Protein AF-V4HS03-F1 (afdb_monomer_lite)

Sequence (145 aa):
MYKIGVCLTFLFSTHFTAANENNGMAACLSLYQIAASAIDYKAKGKSKQEMLAPLPDKQKIENDDQTVPSAIIALNMYDIIDEIYDYDTLPIAVYAPYASEKCLRRVDGKPIKPYRKAHPQLQQCAKLTRSKAMLECAFAVVNQV

Organism: Pseudoalteromonas luteoviolacea (strain 2ta16) (NCBI:txid1353533)

Secondary structure (DSSP, 8-state):
---------------------SHHHHHHHHHHHHHHHHHHHHHTT--HHHHHTTSPPHHHHHTS-TTSHHHHHHHHHHHHHHHHHHSPPPPHHHHHHHHHHHHHHHHTT-----HHHHHHHHHHHTT-SSHHHHHHHHHHHHH--

pLDDT: mean 86.13, std 17.04, range [36.94, 98.25]

Radius of gyration: 21.48 Å; chains: 1; bounding box: 86×40×41 Å

Structure (mmCIF, N/CA/C/O backbone):
data_AF-V4HS03-F1
#
_entry.id   AF-V4HS03-F1
#
loop_
_atom_site.group_PDB
_atom_site.id
_atom_site.type_symbol
_atom_site.label_atom_id
_atom_site.label_alt_id
_atom_site.label_comp_id
_atom_site.label_asym_id
_atom_site.label_entity_id
_atom_site.label_seq_id
_atom_site.pdbx_PDB_ins_code
_atom_site.Cartn_x
_atom_site.Cartn_y
_atom_site.Cartn_z
_atom_site.occupancy
_atom_site.B_iso_or_equiv
_atom_site.auth_seq_id
_atom_site.auth_comp_id
_atom_site.auth_asym_id
_atom_site.auth_atom_id
_atom_site.pdbx_PDB_model_num
ATOM 1 N N . MET A 1 1 ? 70.023 -29.948 -7.187 1.00 40.38 1 MET A N 1
ATOM 2 C CA . MET A 1 1 ? 69.662 -28.531 -6.964 1.00 40.38 1 MET A CA 1
ATOM 3 C C . MET A 1 1 ? 68.528 -28.176 -7.916 1.00 40.38 1 MET A C 1
ATOM 5 O O . MET A 1 1 ? 68.798 -27.971 -9.088 1.00 40.38 1 MET A O 1
ATOM 9 N N . TYR A 1 2 ? 67.279 -28.159 -7.447 1.00 36.94 2 TYR A N 1
ATOM 10 C CA . TYR A 1 2 ? 66.135 -27.689 -8.236 1.00 36.94 2 TYR A CA 1
ATOM 11 C C . TYR A 1 2 ? 65.538 -26.469 -7.535 1.00 36.94 2 TYR A C 1
ATOM 13 O O . TYR A 1 2 ? 64.946 -26.578 -6.465 1.00 36.94 2 TYR A O 1
ATOM 21 N N . LYS A 1 3 ? 65.761 -25.297 -8.131 1.00 43.75 3 LYS A N 1
ATOM 22 C CA . LYS A 1 3 ? 64.947 -24.101 -7.928 1.00 43.75 3 LYS A CA 1
ATOM 23 C C . LYS A 1 3 ? 64.052 -23.985 -9.154 1.00 43.75 3 LYS A C 1
ATOM 25 O O . LYS A 1 3 ? 64.567 -24.113 -10.256 1.00 43.75 3 LYS A O 1
ATOM 30 N N . ILE A 1 4 ? 62.768 -23.734 -8.941 1.00 52.34 4 ILE A N 1
ATOM 31 C CA . ILE A 1 4 ? 61.948 -22.703 -9.595 1.00 52.34 4 ILE A CA 1
ATOM 32 C C . ILE A 1 4 ? 60.588 -22.804 -8.905 1.00 52.34 4 ILE A C 1
ATOM 34 O O . ILE A 1 4 ? 59.866 -23.790 -9.036 1.00 52.34 4 ILE A O 1
ATOM 38 N N . GLY A 1 5 ? 60.311 -21.799 -8.077 1.00 50.50 5 GLY A N 1
ATOM 39 C CA . GLY A 1 5 ? 59.000 -21.588 -7.495 1.00 50.50 5 GLY A CA 1
ATOM 40 C C . GLY A 1 5 ? 58.055 -21.076 -8.570 1.00 50.50 5 GLY A C 1
ATOM 41 O O . GLY A 1 5 ? 58.402 -20.171 -9.327 1.00 50.50 5 GLY A O 1
ATOM 42 N N . VAL A 1 6 ? 56.860 -21.650 -8.615 1.00 50.56 6 VAL A N 1
ATOM 43 C CA . VAL A 1 6 ? 55.738 -21.097 -9.365 1.00 50.56 6 VAL A CA 1
ATOM 44 C C . VAL A 1 6 ? 54.722 -20.640 -8.332 1.00 50.56 6 VAL A C 1
ATOM 46 O O . VAL A 1 6 ? 54.026 -21.436 -7.708 1.00 50.56 6 VAL A O 1
ATOM 49 N N . CYS A 1 7 ? 54.719 -19.329 -8.106 1.00 49.78 7 CYS A N 1
ATOM 50 C CA . CYS A 1 7 ? 53.702 -18.624 -7.348 1.00 49.78 7 CYS A CA 1
ATOM 51 C C . CYS A 1 7 ? 52.451 -18.577 -8.235 1.00 49.78 7 CYS A C 1
ATOM 53 O O . CYS A 1 7 ? 52.376 -17.766 -9.156 1.00 49.78 7 CYS A O 1
ATOM 55 N N . LEU A 1 8 ? 51.520 -19.512 -8.029 1.00 48.84 8 LEU A N 1
ATOM 56 C CA . LEU A 1 8 ? 50.247 -19.525 -8.743 1.00 48.84 8 LEU A CA 1
ATOM 57 C C . LEU A 1 8 ? 49.331 -18.491 -8.078 1.00 48.84 8 LEU A C 1
ATOM 59 O O . LEU A 1 8 ? 48.746 -18.731 -7.022 1.00 48.84 8 LEU A O 1
ATOM 63 N N . THR A 1 9 ? 49.275 -17.302 -8.666 1.00 54.56 9 THR A N 1
ATOM 64 C CA . THR A 1 9 ? 48.370 -16.227 -8.270 1.00 54.56 9 THR A CA 1
ATOM 65 C C . THR A 1 9 ? 46.924 -16.688 -8.442 1.00 54.56 9 THR A C 1
ATOM 67 O O . THR A 1 9 ? 46.438 -16.873 -9.556 1.00 54.56 9 THR A O 1
ATOM 70 N N . PHE A 1 10 ? 46.231 -16.868 -7.316 1.00 50.47 10 PHE A N 1
ATOM 71 C CA . PHE A 1 10 ? 44.778 -16.992 -7.264 1.00 50.47 10 PHE A CA 1
ATOM 72 C C . PHE A 1 10 ? 44.156 -15.722 -7.862 1.00 50.47 10 PHE A C 1
ATOM 74 O O . PHE A 1 10 ? 44.100 -14.675 -7.218 1.00 50.47 10 PHE A O 1
ATOM 81 N N . LEU A 1 11 ? 43.690 -15.818 -9.108 1.00 48.19 11 LEU A N 1
ATOM 82 C CA . LEU A 1 11 ? 42.760 -14.867 -9.706 1.00 48.19 11 LEU A C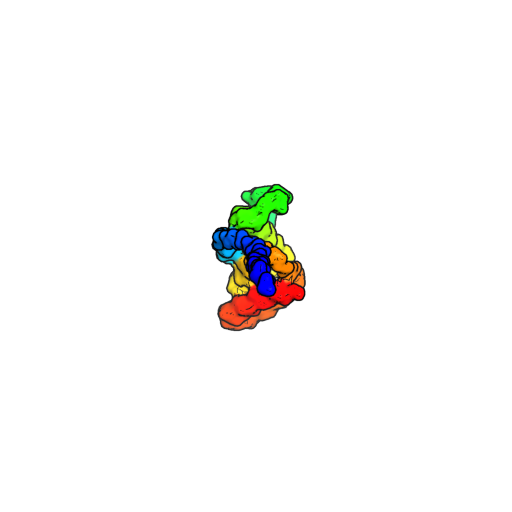A 1
ATOM 83 C C . LEU A 1 11 ? 41.401 -15.049 -9.019 1.00 48.19 11 LEU A C 1
ATOM 85 O O . LEU A 1 11 ? 40.523 -15.750 -9.513 1.00 48.19 11 LEU A O 1
ATOM 89 N N . PHE A 1 12 ? 41.231 -14.433 -7.849 1.00 48.91 12 PHE A N 1
ATOM 90 C CA . PHE A 1 12 ? 39.897 -14.130 -7.347 1.00 48.91 12 PHE A CA 1
ATOM 91 C C . PHE A 1 12 ? 39.330 -13.026 -8.237 1.00 48.91 12 PHE A C 1
ATOM 93 O O . PHE A 1 12 ? 39.625 -11.847 -8.052 1.00 48.91 12 PHE A O 1
ATOM 100 N N . SER A 1 13 ? 38.542 -13.422 -9.234 1.00 49.12 13 SER A N 1
ATOM 101 C CA . SER A 1 13 ? 37.623 -12.531 -9.935 1.00 49.12 13 SER A CA 1
ATOM 102 C C . SER A 1 13 ? 36.609 -12.011 -8.917 1.00 49.12 13 SER A C 1
ATOM 104 O O . SER A 1 13 ? 35.556 -12.605 -8.696 1.00 49.12 13 SER A O 1
ATOM 106 N N . THR A 1 14 ? 36.949 -10.920 -8.234 1.00 49.16 14 THR A N 1
ATOM 107 C CA . THR A 1 14 ? 35.992 -10.152 -7.449 1.00 49.16 14 THR A CA 1
ATOM 108 C C . THR A 1 14 ? 35.028 -9.505 -8.433 1.00 49.16 14 THR A C 1
ATOM 110 O O . THR A 1 14 ? 35.299 -8.462 -9.024 1.00 49.16 14 THR A O 1
ATOM 113 N N . HIS A 1 15 ? 33.879 -10.148 -8.633 1.00 46.72 15 HIS A N 1
ATOM 114 C CA . HIS A 1 15 ? 32.698 -9.461 -9.127 1.00 46.72 15 HIS A CA 1
ATOM 115 C C . HIS A 1 15 ? 32.324 -8.402 -8.085 1.00 46.72 15 HIS A C 1
ATOM 117 O O . HIS A 1 15 ? 31.551 -8.651 -7.165 1.00 46.72 15 HIS A O 1
ATOM 123 N N . PHE A 1 16 ? 32.922 -7.217 -8.202 1.00 49.22 16 PHE A N 1
ATOM 124 C CA . PHE A 1 16 ? 32.365 -6.008 -7.624 1.00 49.22 16 PHE A CA 1
ATOM 125 C C . PHE A 1 16 ? 31.058 -5.739 -8.372 1.00 49.22 16 PHE A C 1
ATOM 127 O O . PHE A 1 16 ? 31.041 -5.079 -9.408 1.00 49.22 16 PHE A O 1
ATOM 134 N N . THR A 1 17 ? 29.950 -6.283 -7.870 1.00 46.81 17 THR A N 1
ATOM 135 C CA . THR A 1 17 ? 28.640 -5.667 -8.077 1.00 46.81 17 THR A CA 1
ATOM 136 C C . THR A 1 17 ? 28.752 -4.255 -7.526 1.00 46.81 17 THR A C 1
ATOM 138 O O . THR A 1 17 ? 28.817 -4.061 -6.311 1.00 46.81 17 THR A O 1
ATOM 141 N N . ALA A 1 18 ? 28.872 -3.285 -8.432 1.00 45.72 18 ALA A N 1
ATOM 142 C CA . ALA A 1 18 ? 28.765 -1.877 -8.106 1.00 45.72 18 ALA A CA 1
ATOM 143 C C . ALA A 1 18 ? 27.493 -1.677 -7.274 1.00 45.72 18 ALA A C 1
ATOM 145 O O . ALA A 1 18 ? 26.416 -2.150 -7.640 1.00 45.72 18 ALA A O 1
ATOM 146 N N . ALA A 1 19 ? 27.653 -1.045 -6.116 1.00 40.62 19 ALA A N 1
ATOM 147 C CA . ALA A 1 19 ? 26.556 -0.697 -5.237 1.00 40.62 19 ALA A CA 1
ATOM 148 C C . ALA A 1 19 ? 25.557 0.171 -6.016 1.00 40.62 19 ALA A C 1
ATOM 150 O O . ALA A 1 19 ? 25.896 1.264 -6.461 1.00 40.62 19 ALA A O 1
ATOM 151 N N . ASN A 1 20 ? 24.341 -0.342 -6.203 1.00 47.91 20 ASN A N 1
ATOM 152 C CA . ASN A 1 20 ? 23.223 0.405 -6.761 1.00 47.91 20 ASN A CA 1
ATOM 153 C C . ASN A 1 20 ? 22.843 1.491 -5.739 1.00 47.91 20 ASN A C 1
ATOM 155 O O . ASN A 1 20 ? 22.292 1.189 -4.679 1.00 47.91 20 ASN A O 1
ATOM 159 N N . GLU A 1 21 ? 23.247 2.737 -5.985 1.00 49.28 21 GLU A N 1
ATOM 160 C CA . GLU A 1 21 ? 23.058 3.861 -5.067 1.00 49.28 21 GLU A CA 1
ATOM 161 C C . GLU A 1 21 ? 21.564 4.104 -4.791 1.00 49.28 21 GLU A C 1
ATOM 163 O O . GLU A 1 21 ? 20.863 4.596 -5.664 1.00 49.28 21 GLU A O 1
ATOM 168 N N . ASN A 1 22 ? 21.092 3.744 -3.585 1.00 58.56 22 ASN A N 1
ATOM 169 C CA . ASN A 1 22 ? 20.013 4.303 -2.730 1.00 58.56 22 ASN A CA 1
ATOM 170 C C . ASN A 1 22 ? 18.659 4.785 -3.317 1.00 58.56 22 ASN A C 1
ATOM 172 O O . ASN A 1 22 ? 17.778 5.215 -2.568 1.00 58.56 22 ASN A O 1
ATOM 176 N N . ASN A 1 23 ? 18.438 4.665 -4.616 1.00 69.06 23 ASN A N 1
ATOM 177 C CA . ASN A 1 23 ? 17.305 5.203 -5.357 1.00 69.06 23 ASN A CA 1
ATOM 178 C C . ASN A 1 23 ? 16.006 4.435 -5.052 1.00 69.06 23 ASN A C 1
ATOM 180 O O . ASN A 1 23 ? 14.942 5.036 -4.891 1.00 69.06 23 ASN A O 1
ATOM 184 N N . GLY A 1 24 ? 16.104 3.115 -4.859 1.00 81.62 24 GLY A N 1
ATOM 185 C CA . GLY A 1 24 ? 14.969 2.276 -4.465 1.00 81.62 24 GLY A CA 1
ATOM 186 C C . GLY A 1 24 ? 14.468 2.551 -3.043 1.00 81.62 24 GLY A C 1
ATOM 187 O O . GLY A 1 24 ? 13.262 2.590 -2.815 1.00 81.62 24 GLY A O 1
ATOM 188 N N . MET A 1 25 ? 15.366 2.828 -2.091 1.00 86.62 25 MET A N 1
ATOM 189 C CA . MET A 1 25 ? 14.983 3.139 -0.706 1.00 86.62 25 MET A CA 1
ATOM 190 C C . MET A 1 25 ? 14.179 4.442 -0.630 1.00 86.62 25 MET A C 1
ATOM 192 O O . MET A 1 25 ? 13.109 4.475 -0.023 1.00 86.62 25 MET A O 1
ATOM 196 N N . ALA A 1 26 ? 14.655 5.505 -1.286 1.00 87.19 26 ALA A N 1
ATOM 197 C CA . ALA A 1 26 ? 13.945 6.782 -1.329 1.00 87.19 26 ALA A CA 1
ATOM 198 C C . ALA A 1 26 ? 12.549 6.637 -1.967 1.00 87.19 26 ALA A C 1
ATOM 200 O O . ALA A 1 26 ? 11.564 7.142 -1.421 1.00 87.19 26 ALA A O 1
ATOM 201 N N . ALA A 1 27 ? 12.446 5.875 -3.063 1.00 91.19 27 ALA A N 1
ATOM 202 C CA . ALA A 1 27 ? 11.168 5.520 -3.675 1.00 91.19 27 ALA A CA 1
ATOM 203 C C . ALA A 1 27 ? 10.235 4.794 -2.685 1.00 91.19 27 ALA A C 1
ATOM 205 O O . ALA A 1 27 ? 9.082 5.196 -2.526 1.00 91.19 27 ALA A O 1
ATOM 206 N N . CYS A 1 28 ? 10.726 3.790 -1.953 1.00 93.00 28 CYS A N 1
ATOM 207 C CA . CYS A 1 28 ? 9.915 3.036 -0.991 1.00 93.00 28 CYS A CA 1
ATOM 208 C C . CYS A 1 28 ? 9.468 3.858 0.230 1.00 93.00 28 CYS A C 1
ATOM 210 O O . CYS A 1 28 ? 8.372 3.642 0.756 1.00 93.00 28 CYS A O 1
ATOM 212 N N . LEU A 1 29 ? 10.275 4.826 0.671 1.00 89.12 29 LEU A N 1
ATOM 213 C CA . LEU A 1 29 ? 9.900 5.754 1.743 1.00 89.12 29 LEU A CA 1
ATOM 214 C C . LEU A 1 29 ? 8.807 6.737 1.298 1.00 89.12 29 LEU A C 1
ATOM 216 O O . LEU A 1 29 ? 7.932 7.083 2.095 1.00 89.12 29 LEU A O 1
ATOM 220 N N . SER A 1 30 ? 8.797 7.137 0.021 1.00 90.94 30 SER A N 1
ATOM 221 C CA . SER A 1 30 ? 7.760 8.025 -0.532 1.00 90.94 30 SER A CA 1
ATOM 222 C C . SER A 1 30 ? 6.352 7.407 -0.509 1.00 90.94 30 SER A C 1
ATOM 224 O O . SER A 1 30 ? 5.350 8.127 -0.474 1.00 90.94 30 SER A O 1
ATOM 226 N N . LEU A 1 31 ? 6.260 6.071 -0.437 1.00 92.75 31 LEU A N 1
ATOM 227 C CA . LEU A 1 31 ? 4.988 5.345 -0.448 1.00 92.75 31 LEU A CA 1
ATOM 228 C C . LEU A 1 31 ? 4.085 5.672 0.742 1.00 92.75 31 LEU A C 1
ATOM 230 O O . LEU A 1 31 ? 2.872 5.510 0.631 1.00 92.75 31 LEU A O 1
ATOM 234 N N . TYR A 1 32 ? 4.632 6.177 1.853 1.00 93.00 32 TYR A N 1
ATOM 235 C CA . TYR A 1 32 ? 3.819 6.632 2.981 1.00 93.00 32 TYR A CA 1
ATOM 236 C C . TYR A 1 32 ? 2.807 7.699 2.545 1.00 93.00 32 TYR A C 1
ATOM 238 O O . TYR A 1 32 ? 1.618 7.601 2.848 1.00 93.00 32 TYR A O 1
ATOM 246 N N . GLN A 1 33 ? 3.274 8.718 1.818 1.00 91.56 33 GLN A N 1
ATOM 247 C CA . GLN A 1 33 ? 2.430 9.832 1.381 1.00 91.56 33 GLN A CA 1
ATOM 248 C C . GLN A 1 33 ? 1.406 9.377 0.340 1.00 91.56 33 GLN A C 1
ATOM 250 O O . GLN A 1 33 ? 0.255 9.805 0.378 1.00 91.56 33 GLN A O 1
ATOM 255 N N . ILE A 1 34 ? 1.806 8.461 -0.540 1.00 93.81 34 ILE A N 1
ATOM 256 C CA . ILE A 1 34 ? 0.930 7.859 -1.549 1.00 93.81 34 ILE A CA 1
ATOM 257 C C . ILE A 1 34 ? -0.185 7.055 -0.877 1.00 93.81 34 ILE A C 1
ATOM 259 O O . ILE A 1 34 ? -1.357 7.249 -1.193 1.00 93.81 34 ILE A O 1
ATOM 263 N N . ALA A 1 35 ? 0.158 6.205 0.092 1.00 96.56 35 ALA A N 1
ATOM 264 C CA . ALA A 1 35 ? -0.810 5.441 0.867 1.00 96.56 35 ALA A CA 1
ATOM 265 C C . ALA A 1 35 ? -1.776 6.356 1.632 1.00 96.56 35 ALA A C 1
ATOM 267 O O . ALA A 1 35 ? -2.987 6.155 1.579 1.00 96.56 35 ALA A O 1
ATOM 268 N N .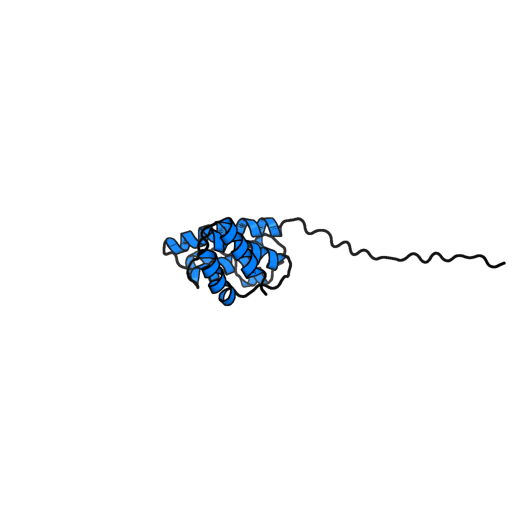 ALA A 1 36 ? -1.261 7.394 2.298 1.00 95.25 36 ALA A N 1
ATOM 269 C CA . ALA A 1 36 ? -2.091 8.371 2.998 1.00 95.25 36 ALA A CA 1
ATOM 270 C C . ALA A 1 36 ? -3.052 9.094 2.041 1.00 95.25 36 ALA A C 1
ATOM 272 O O . ALA A 1 36 ? -4.240 9.221 2.340 1.00 95.25 36 ALA A O 1
ATOM 273 N N . SER A 1 37 ? -2.560 9.508 0.870 1.00 94.81 37 SER A N 1
ATOM 274 C CA . SER A 1 37 ? -3.375 10.152 -0.160 1.00 94.81 37 SER A CA 1
ATOM 275 C C . SER A 1 37 ? -4.455 9.216 -0.703 1.00 94.81 37 SER A C 1
ATOM 277 O O . SER A 1 37 ? -5.598 9.638 -0.832 1.00 94.81 37 SER A O 1
ATOM 279 N N . ALA A 1 38 ? -4.140 7.945 -0.954 1.00 96.81 38 ALA A N 1
ATOM 280 C CA . ALA A 1 38 ? -5.107 6.956 -1.426 1.00 96.81 38 ALA A CA 1
ATOM 281 C C . ALA A 1 38 ? -6.216 6.669 -0.409 1.00 96.81 38 ALA A C 1
ATOM 283 O O . ALA A 1 38 ? -7.390 6.594 -0.781 1.00 96.81 38 ALA A O 1
ATOM 284 N N . ILE A 1 39 ? -5.861 6.570 0.876 1.00 97.12 39 ILE A N 1
ATOM 285 C CA . ILE A 1 39 ? -6.829 6.422 1.968 1.00 97.12 39 ILE A CA 1
ATOM 286 C C . ILE A 1 39 ? -7.766 7.636 2.026 1.00 97.12 39 ILE A C 1
ATOM 288 O O . ILE A 1 39 ? -8.982 7.459 2.075 1.00 97.12 39 ILE A O 1
ATOM 292 N N . ASP A 1 40 ? -7.220 8.855 1.987 1.00 97.06 40 ASP A N 1
ATOM 293 C CA . ASP A 1 40 ? -8.008 10.095 1.997 1.00 97.06 40 ASP A CA 1
ATOM 294 C C . ASP A 1 40 ? -8.904 10.221 0.751 1.00 97.06 40 ASP A C 1
ATOM 296 O O . ASP A 1 40 ? -10.080 10.571 0.855 1.00 97.06 40 ASP A O 1
ATOM 300 N N . TYR A 1 41 ? -8.391 9.858 -0.426 1.00 97.38 41 TYR A N 1
ATOM 301 C CA . TYR A 1 41 ? -9.144 9.876 -1.680 1.00 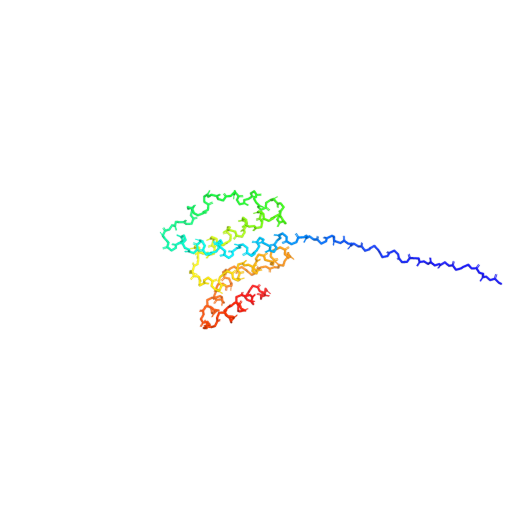97.38 41 TYR A CA 1
ATOM 302 C C . TYR A 1 41 ? -10.347 8.922 -1.623 1.00 97.38 41 TYR A C 1
ATOM 304 O O . TYR A 1 41 ? -11.474 9.336 -1.908 1.00 97.38 41 TYR A O 1
ATOM 312 N N . LYS A 1 42 ? -10.143 7.683 -1.146 1.00 97.25 42 LYS A N 1
ATOM 313 C CA . LYS A 1 42 ? -11.229 6.716 -0.904 1.00 97.25 42 LYS A CA 1
ATOM 314 C C . LYS A 1 42 ? -12.227 7.239 0.136 1.00 97.25 42 LYS A C 1
ATOM 316 O O . LYS A 1 42 ? -13.433 7.126 -0.068 1.00 97.25 42 LYS A O 1
ATOM 321 N N . ALA A 1 43 ? -11.752 7.845 1.228 1.00 97.00 43 ALA A N 1
ATOM 322 C CA . ALA A 1 43 ? -12.609 8.399 2.283 1.00 97.00 43 ALA A CA 1
ATOM 323 C C . ALA A 1 43 ? -13.508 9.549 1.791 1.00 97.00 43 ALA A C 1
ATOM 325 O O . ALA A 1 43 ? -14.606 9.742 2.310 1.00 97.00 43 ALA A O 1
ATOM 326 N N . LYS A 1 44 ? -13.084 10.271 0.748 1.00 97.81 44 LYS A N 1
ATOM 327 C CA . LYS A 1 44 ? -13.880 11.294 0.050 1.00 97.81 44 LYS A CA 1
ATOM 328 C C . LYS A 1 44 ? -14.910 10.716 -0.932 1.00 97.81 44 LYS A C 1
ATOM 330 O O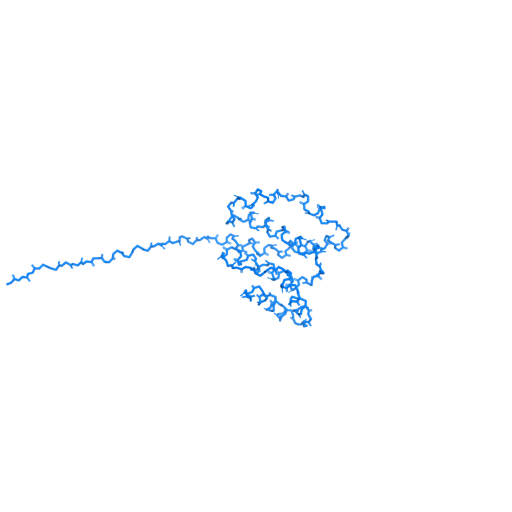 . LYS A 1 44 ? -15.546 11.478 -1.656 1.00 97.81 44 LYS A O 1
ATOM 335 N N . GLY A 1 45 ? -15.072 9.392 -0.982 1.00 97.44 45 GLY A N 1
ATOM 336 C CA . GLY A 1 45 ? -16.028 8.714 -1.861 1.00 97.44 45 GLY A CA 1
ATOM 337 C C . GLY A 1 45 ? -15.606 8.682 -3.329 1.00 97.44 45 GLY A C 1
ATOM 338 O O . GLY A 1 45 ? -16.443 8.445 -4.198 1.00 97.44 45 GLY A O 1
ATOM 339 N N . LYS A 1 46 ? -14.328 8.944 -3.621 1.00 97.75 46 LYS A N 1
ATOM 340 C CA . LYS A 1 46 ? -13.791 8.845 -4.977 1.00 97.75 46 LYS A CA 1
ATOM 341 C C . LYS A 1 46 ? -13.617 7.392 -5.393 1.00 97.75 46 LYS A C 1
ATOM 343 O O . LYS A 1 46 ? -13.392 6.524 -4.554 1.00 97.75 46 LYS A O 1
ATOM 348 N N . SER A 1 47 ? -13.746 7.129 -6.688 1.00 97.94 47 SER A N 1
ATOM 349 C CA . SER A 1 47 ? -13.650 5.781 -7.242 1.00 97.94 47 SER A CA 1
ATOM 350 C C . SER A 1 47 ? -12.202 5.334 -7.464 1.00 97.94 47 SER A C 1
ATOM 352 O O . SER A 1 47 ? -11.295 6.141 -7.685 1.00 97.94 47 SER A O 1
ATOM 354 N N . LYS A 1 48 ? -12.002 4.011 -7.483 1.00 97.44 48 LYS A N 1
ATOM 355 C CA . LYS A 1 48 ? -10.724 3.381 -7.843 1.00 97.44 48 LYS A CA 1
ATOM 356 C C . LYS A 1 48 ? -10.268 3.829 -9.235 1.00 97.44 48 LYS A C 1
ATOM 358 O O . LYS A 1 48 ? -9.101 4.141 -9.441 1.00 97.44 48 LYS A O 1
ATOM 363 N N . GLN A 1 49 ? -11.203 3.901 -10.181 1.00 97.50 49 GLN A N 1
ATOM 364 C CA . GLN A 1 49 ? -10.954 4.288 -11.567 1.00 97.50 49 GLN A CA 1
ATOM 365 C C . GLN A 1 49 ? -10.472 5.738 -11.681 1.00 97.50 49 GLN A C 1
ATOM 367 O O . GLN A 1 49 ? -9.505 5.983 -12.396 1.00 97.50 49 GLN A O 1
ATOM 372 N N . GLU A 1 50 ? -11.083 6.681 -10.950 1.00 97.12 50 GLU A N 1
ATOM 373 C CA . GLU A 1 50 ? -10.604 8.073 -10.890 1.00 97.12 50 GLU A CA 1
ATOM 374 C C . GLU A 1 50 ? -9.153 8.147 -10.397 1.00 97.12 50 GLU A C 1
ATOM 376 O O . GLU A 1 50 ? -8.369 8.944 -10.908 1.00 97.12 50 GLU A O 1
ATOM 381 N N . MET A 1 51 ? -8.782 7.300 -9.432 1.00 95.81 51 MET A N 1
ATOM 382 C CA . MET A 1 51 ? -7.435 7.294 -8.865 1.00 95.81 51 MET A CA 1
ATOM 383 C C . MET A 1 51 ? -6.389 6.627 -9.771 1.00 95.81 51 MET A C 1
ATOM 385 O O . MET A 1 51 ? -5.224 7.021 -9.750 1.00 95.81 51 MET A O 1
ATOM 389 N N . LEU A 1 52 ? -6.793 5.638 -10.572 1.00 96.12 52 LEU A N 1
ATOM 390 C CA . LEU A 1 52 ? -5.922 4.959 -11.538 1.00 96.12 52 LEU A CA 1
ATOM 391 C C . LEU A 1 52 ? -5.744 5.747 -12.843 1.00 96.12 52 LEU A C 1
ATOM 393 O O . LEU A 1 52 ? -4.711 5.610 -13.489 1.00 96.12 52 LEU A O 1
ATOM 397 N N . ALA A 1 53 ? -6.722 6.573 -13.229 1.00 95.62 53 ALA A N 1
ATOM 398 C CA . ALA A 1 53 ? -6.726 7.319 -14.489 1.00 95.62 53 ALA A CA 1
ATOM 399 C C . ALA A 1 53 ? -5.457 8.152 -14.791 1.00 95.62 53 ALA A C 1
ATOM 401 O O . ALA A 1 53 ? -5.054 8.175 -15.953 1.00 95.62 53 ALA A O 1
ATOM 402 N N . PRO A 1 54 ? -4.814 8.837 -13.822 1.00 93.31 54 PRO A N 1
ATOM 403 C CA . PRO A 1 54 ? -3.605 9.612 -14.099 1.00 93.31 54 PRO A CA 1
ATOM 404 C C . PRO A 1 54 ? -2.318 8.770 -14.134 1.00 93.31 54 PRO A C 1
ATOM 406 O O . PRO A 1 54 ? -1.252 9.329 -14.396 1.00 93.31 54 PRO A O 1
ATOM 409 N N . LEU A 1 55 ? -2.372 7.467 -13.829 1.00 92.75 55 LEU A N 1
ATOM 410 C CA . LEU A 1 55 ? -1.179 6.622 -13.812 1.00 92.75 55 LEU A CA 1
ATOM 411 C C . LEU A 1 55 ? -0.765 6.197 -15.229 1.00 92.75 55 LEU A C 1
ATOM 413 O O . LEU A 1 55 ? -1.627 5.977 -16.084 1.00 92.75 55 LEU A O 1
ATOM 417 N N . PRO A 1 56 ? 0.548 6.046 -15.495 1.00 90.88 56 PRO A N 1
ATOM 418 C CA . PRO A 1 56 ? 1.015 5.442 -16.736 1.00 90.88 56 PRO A CA 1
ATOM 419 C C . PRO A 1 56 ? 0.508 4.006 -16.860 1.00 90.88 56 PRO A C 1
ATOM 421 O O . PRO A 1 56 ? 0.348 3.325 -15.855 1.00 90.88 56 PRO A O 1
ATOM 424 N N . ASP A 1 57 ? 0.319 3.532 -18.091 1.00 91.88 57 ASP A N 1
ATOM 425 C CA . ASP A 1 57 ? -0.141 2.167 -18.357 1.00 91.88 57 ASP A CA 1
ATOM 426 C C . ASP A 1 57 ? 0.682 1.104 -17.601 1.00 91.88 57 ASP A C 1
ATOM 428 O O . ASP A 1 57 ? 1.912 1.063 -17.701 1.00 91.88 57 ASP A O 1
ATOM 432 N N . LYS A 1 58 ? -0.013 0.227 -16.866 1.00 90.94 58 LYS A N 1
ATOM 433 C CA . LYS A 1 58 ? 0.614 -0.779 -15.998 1.00 90.94 58 LYS A CA 1
ATOM 434 C C . LYS A 1 58 ? 1.536 -1.723 -16.769 1.00 90.94 58 LYS A C 1
ATOM 436 O O . LYS A 1 58 ? 2.646 -1.975 -16.310 1.00 90.94 58 LYS A O 1
ATOM 441 N N . GLN A 1 59 ? 1.120 -2.195 -17.948 1.00 89.50 59 GLN A N 1
ATOM 442 C CA . GLN A 1 59 ? 1.932 -3.120 -18.746 1.00 89.50 59 GLN A CA 1
ATOM 443 C C . GLN A 1 59 ? 3.212 -2.449 -19.241 1.00 89.50 59 GLN A C 1
ATOM 445 O O . GLN A 1 59 ? 4.263 -3.085 -19.286 1.00 89.50 59 GLN A O 1
ATOM 450 N N . LYS A 1 60 ? 3.161 -1.159 -19.593 1.00 89.12 60 LYS A N 1
ATOM 451 C CA . LYS A 1 60 ? 4.376 -0.413 -19.949 1.00 89.12 60 LYS A CA 1
ATOM 452 C C . LYS A 1 60 ? 5.364 -0.347 -18.791 1.00 89.12 60 LYS A C 1
ATOM 454 O O . LYS A 1 60 ? 6.548 -0.540 -19.025 1.00 89.12 60 LYS A O 1
ATOM 459 N N . ILE A 1 61 ? 4.884 -0.118 -17.569 1.00 89.25 61 ILE A N 1
ATOM 460 C CA . ILE A 1 61 ? 5.744 -0.048 -16.381 1.00 89.25 61 ILE A CA 1
ATOM 461 C C . ILE A 1 61 ? 6.327 -1.427 -16.040 1.00 89.25 61 ILE A C 1
ATOM 463 O O . ILE A 1 61 ? 7.501 -1.533 -15.704 1.00 89.25 61 ILE A O 1
ATOM 467 N N . GLU A 1 62 ? 5.529 -2.493 -16.134 1.00 86.50 62 GLU A N 1
ATOM 468 C CA . GLU A 1 62 ? 5.980 -3.862 -15.840 1.00 86.50 62 GLU A CA 1
ATOM 469 C C . GLU A 1 62 ? 7.103 -4.332 -16.777 1.00 86.50 62 GLU A C 1
ATOM 471 O O . GLU A 1 62 ? 7.953 -5.117 -16.355 1.00 86.50 62 GLU A O 1
ATOM 476 N N . ASN A 1 63 ? 7.119 -3.825 -18.013 1.00 85.31 63 ASN A N 1
ATOM 477 C CA . ASN A 1 63 ? 8.140 -4.109 -19.022 1.00 85.31 63 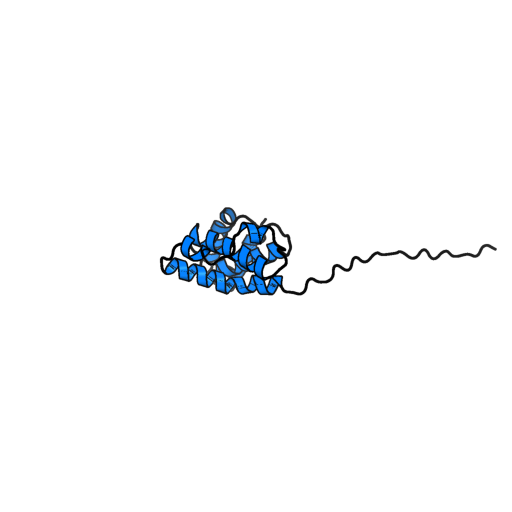ASN A CA 1
ATOM 478 C C . ASN A 1 63 ? 9.354 -3.157 -18.973 1.00 85.31 63 ASN A C 1
ATOM 480 O O . ASN A 1 63 ? 10.296 -3.356 -19.740 1.00 85.31 63 ASN A O 1
ATOM 484 N N . ASP A 1 64 ? 9.325 -2.122 -18.130 1.00 81.69 64 ASP A N 1
ATOM 485 C CA . ASP A 1 64 ? 10.428 -1.171 -17.951 1.00 81.69 64 ASP A CA 1
ATOM 486 C C . ASP A 1 64 ? 11.478 -1.710 -16.959 1.00 81.69 64 ASP A C 1
ATOM 488 O O . ASP A 1 64 ? 11.289 -2.739 -16.300 1.00 81.69 64 ASP A O 1
ATOM 492 N N . ASP A 1 65 ? 12.598 -1.002 -16.824 1.00 81.25 65 ASP A N 1
ATOM 493 C CA . ASP A 1 65 ? 13.603 -1.277 -15.805 1.00 81.25 65 ASP A CA 1
ATOM 494 C C . ASP A 1 65 ? 13.041 -0.988 -14.401 1.00 81.25 65 ASP A C 1
ATOM 496 O O . ASP A 1 65 ? 12.980 0.150 -13.923 1.00 81.25 65 ASP A O 1
ATOM 500 N N . GLN A 1 66 ? 12.662 -2.061 -13.703 1.00 79.12 66 GLN A N 1
ATOM 501 C CA . GLN A 1 66 ? 12.095 -2.014 -12.352 1.00 79.12 66 GLN A CA 1
ATOM 502 C C . GLN A 1 66 ? 13.104 -1.597 -11.266 1.00 79.12 66 GLN A C 1
ATOM 504 O O . GLN A 1 66 ? 12.761 -1.590 -10.082 1.00 79.12 66 GLN A O 1
ATOM 509 N N . THR A 1 67 ? 14.335 -1.234 -11.637 1.00 78.19 67 THR A N 1
ATOM 510 C CA . THR A 1 67 ? 15.313 -0.614 -10.733 1.00 78.19 67 THR A CA 1
ATOM 511 C C . THR A 1 67 ? 15.230 0.917 -10.718 1.00 78.19 67 THR A C 1
ATOM 513 O O . THR A 1 67 ? 15.768 1.556 -9.809 1.00 78.19 67 THR A O 1
ATOM 516 N N . VAL A 1 68 ? 14.502 1.523 -11.666 1.00 86.38 68 VAL A N 1
ATOM 517 C CA . VAL A 1 68 ? 14.322 2.977 -11.753 1.00 86.38 68 VAL A CA 1
ATOM 518 C C . VAL A 1 68 ? 13.279 3.455 -10.726 1.00 86.38 68 VAL A C 1
ATOM 520 O O . VAL A 1 68 ? 12.178 2.901 -10.665 1.00 86.38 68 VAL A O 1
ATOM 523 N N . PRO A 1 69 ? 13.544 4.527 -9.946 1.00 88.12 69 PRO A N 1
ATOM 524 C CA . PRO A 1 69 ? 12.617 5.037 -8.929 1.00 88.12 69 PRO A CA 1
ATOM 525 C C . PRO A 1 69 ? 11.189 5.290 -9.400 1.00 88.12 69 PRO A C 1
ATOM 527 O O . PRO A 1 69 ? 10.247 4.967 -8.683 1.00 88.12 69 PRO A O 1
ATOM 530 N N . SER A 1 70 ? 11.007 5.856 -10.594 1.00 88.75 70 SER A N 1
ATOM 531 C CA . SER A 1 70 ? 9.679 6.135 -11.146 1.00 88.75 70 SER A CA 1
ATOM 532 C C . SER A 1 70 ? 8.889 4.855 -11.412 1.00 88.75 70 SER A C 1
ATOM 534 O O . SER A 1 70 ? 7.708 4.799 -11.070 1.00 88.75 70 SER A O 1
ATOM 536 N N . ALA A 1 71 ? 9.534 3.819 -11.955 1.00 89.75 71 ALA A N 1
ATOM 537 C CA . ALA A 1 71 ? 8.915 2.516 -12.175 1.00 89.75 71 ALA A CA 1
ATOM 538 C C . ALA A 1 71 ? 8.564 1.842 -10.839 1.00 89.75 71 ALA A C 1
ATOM 540 O O . ALA A 1 71 ? 7.438 1.373 -10.658 1.00 89.75 71 ALA A O 1
ATOM 541 N N . ILE A 1 72 ? 9.478 1.887 -9.860 1.00 91.25 72 ILE A N 1
ATOM 542 C CA . ILE A 1 72 ? 9.243 1.377 -8.499 1.00 91.25 72 ILE A CA 1
ATOM 543 C C . ILE A 1 72 ? 8.024 2.061 -7.875 1.00 91.25 72 ILE A C 1
ATOM 545 O O . ILE A 1 72 ? 7.131 1.379 -7.365 1.00 91.25 72 ILE A O 1
ATOM 549 N N . ILE A 1 73 ? 7.963 3.394 -7.918 1.00 92.81 73 ILE A N 1
ATOM 550 C CA . ILE A 1 73 ? 6.840 4.162 -7.374 1.00 92.81 73 ILE A CA 1
ATOM 551 C C . ILE A 1 73 ? 5.548 3.770 -8.089 1.00 92.81 73 ILE A C 1
ATOM 553 O O . ILE A 1 73 ? 4.590 3.392 -7.421 1.00 92.81 73 ILE A O 1
ATOM 557 N N . ALA A 1 74 ? 5.521 3.798 -9.423 1.00 93.12 74 ALA A N 1
ATOM 558 C CA . ALA A 1 74 ? 4.305 3.558 -10.191 1.00 93.12 74 ALA A CA 1
ATOM 559 C C . ALA A 1 74 ? 3.737 2.142 -9.982 1.00 93.12 74 ALA A C 1
ATOM 561 O O . ALA A 1 74 ? 2.536 2.000 -9.750 1.00 93.12 74 ALA A O 1
ATOM 562 N N . LEU A 1 75 ? 4.577 1.099 -9.957 1.00 93.06 75 LEU A N 1
ATOM 563 C CA . LEU A 1 75 ? 4.127 -0.268 -9.644 1.00 93.06 75 LEU A CA 1
ATOM 564 C C . LEU A 1 75 ? 3.527 -0.360 -8.241 1.00 93.06 75 LEU A C 1
ATOM 566 O O . LEU A 1 75 ? 2.471 -0.959 -8.044 1.00 93.06 75 LEU A O 1
ATOM 570 N N . ASN A 1 76 ? 4.180 0.259 -7.257 1.00 94.88 76 ASN A N 1
ATOM 571 C CA . ASN A 1 76 ? 3.664 0.265 -5.894 1.00 94.88 76 ASN A CA 1
ATOM 572 C C . ASN A 1 76 ? 2.393 1.117 -5.756 1.00 94.88 76 ASN A C 1
ATOM 574 O O . ASN A 1 76 ? 1.551 0.769 -4.938 1.00 94.88 76 ASN A O 1
ATOM 578 N N . MET A 1 77 ? 2.204 2.176 -6.552 1.00 96.06 77 MET A N 1
ATOM 579 C CA . MET A 1 77 ? 0.947 2.934 -6.588 1.00 96.06 77 MET A CA 1
ATOM 580 C C . MET A 1 77 ? -0.221 2.056 -7.031 1.00 96.06 77 MET A C 1
ATOM 582 O O . MET A 1 77 ? -1.259 2.078 -6.375 1.00 96.06 77 MET A O 1
ATOM 586 N N . TYR A 1 78 ? -0.042 1.259 -8.091 1.00 96.56 78 TYR A N 1
ATOM 587 C CA . TYR A 1 78 ? -1.058 0.300 -8.531 1.00 96.56 78 TYR A CA 1
ATOM 588 C C . TYR A 1 78 ? -1.430 -0.668 -7.411 1.00 96.56 78 TYR A C 1
ATOM 590 O O . TYR A 1 78 ? -2.606 -0.773 -7.071 1.00 96.56 78 TYR A O 1
ATOM 598 N N . ASP A 1 79 ? -0.436 -1.304 -6.784 1.00 95.88 79 ASP A N 1
ATOM 599 C CA . ASP A 1 79 ? -0.703 -2.224 -5.677 1.00 95.88 79 ASP A CA 1
ATOM 600 C C . ASP A 1 79 ? -1.387 -1.517 -4.505 1.00 95.88 79 ASP A C 1
ATOM 602 O O . ASP A 1 79 ? -2.297 -2.069 -3.901 1.00 95.88 79 ASP A O 1
ATOM 606 N N . ILE A 1 80 ? -0.958 -0.298 -4.167 1.00 97.69 80 ILE A N 1
ATOM 607 C CA . ILE A 1 80 ? -1.529 0.465 -3.057 1.00 97.69 80 ILE A CA 1
ATOM 608 C C . ILE A 1 80 ? -3.003 0.775 -3.306 1.00 97.69 80 ILE A C 1
ATOM 610 O O . ILE A 1 80 ? -3.835 0.611 -2.414 1.00 97.69 80 ILE A O 1
ATOM 614 N N . ILE A 1 81 ? -3.332 1.210 -4.521 1.00 97.69 81 ILE A N 1
ATOM 615 C CA . ILE A 1 81 ? -4.705 1.520 -4.911 1.00 97.69 81 ILE A CA 1
ATOM 616 C C . ILE A 1 81 ? -5.547 0.243 -4.928 1.00 97.69 81 ILE A C 1
ATOM 618 O O . ILE A 1 81 ? -6.642 0.242 -4.374 1.00 97.69 81 ILE A O 1
ATOM 622 N N . ASP A 1 82 ? -5.042 -0.851 -5.498 1.00 97.44 82 ASP A N 1
ATOM 623 C CA . ASP A 1 82 ? -5.736 -2.140 -5.487 1.00 97.44 82 ASP A CA 1
ATOM 624 C C . ASP A 1 82 ? -6.033 -2.596 -4.051 1.00 97.44 82 ASP A C 1
ATOM 626 O O . ASP A 1 82 ? -7.178 -2.869 -3.703 1.00 97.44 82 ASP A O 1
ATOM 630 N N . GLU A 1 83 ? -5.032 -2.586 -3.175 1.00 97.75 83 GLU A N 1
ATOM 631 C CA . GLU A 1 83 ? -5.165 -3.021 -1.783 1.00 97.75 83 GLU A CA 1
ATOM 632 C C . GLU A 1 83 ? -6.121 -2.140 -0.971 1.00 97.75 83 GLU A C 1
ATOM 634 O O . GLU A 1 83 ? -6.953 -2.660 -0.228 1.00 97.75 83 GLU A O 1
ATOM 639 N N . ILE A 1 84 ? -6.033 -0.814 -1.119 1.00 97.38 84 ILE A N 1
ATOM 640 C CA . ILE A 1 84 ? -6.898 0.124 -0.395 1.00 97.38 84 ILE A CA 1
ATOM 641 C C . ILE A 1 84 ? -8.338 0.037 -0.884 1.00 97.38 84 ILE A C 1
ATOM 643 O O . ILE A 1 84 ? -9.242 0.172 -0.065 1.00 97.38 84 ILE A O 1
ATOM 647 N N . TYR A 1 85 ? -8.590 -0.150 -2.179 1.00 97.69 85 TYR A N 1
ATOM 648 C CA . TYR A 1 85 ? -9.957 -0.170 -2.706 1.00 97.69 85 TYR A CA 1
ATOM 649 C C . TYR A 1 85 ? -10.628 -1.539 -2.609 1.00 97.69 85 TYR A C 1
ATOM 651 O O . TYR A 1 85 ? -11.834 -1.582 -2.372 1.00 97.69 85 TYR A O 1
ATOM 659 N N . ASP A 1 86 ? -9.870 -2.628 -2.729 1.00 97.75 86 ASP A N 1
ATOM 660 C CA . ASP A 1 86 ? -10.431 -3.982 -2.784 1.00 97.75 86 ASP A CA 1
ATOM 661 C C . ASP A 1 86 ? -10.604 -4.613 -1.388 1.00 97.75 86 ASP A C 1
ATOM 663 O O . ASP A 1 86 ? -11.244 -5.657 -1.257 1.00 97.75 86 ASP A O 1
ATOM 667 N N . TYR A 1 87 ? -10.055 -3.989 -0.339 1.00 97.50 87 TYR A N 1
ATOM 668 C CA . TYR A 1 87 ? -10.129 -4.464 1.045 1.00 97.50 87 TYR A CA 1
ATOM 669 C C . TYR A 1 87 ? -10.552 -3.356 2.019 1.00 97.50 87 TYR A C 1
ATOM 671 O O . TYR A 1 87 ? -10.573 -2.161 1.702 1.00 97.50 87 TYR A O 1
ATOM 679 N N . ASP A 1 88 ? -10.875 -3.765 3.249 1.00 96.12 88 ASP A N 1
ATOM 680 C CA . ASP A 1 88 ? -11.122 -2.832 4.345 1.00 96.12 88 ASP A CA 1
ATOM 681 C C . ASP A 1 88 ? -9.878 -1.991 4.626 1.00 96.12 88 ASP A C 1
ATOM 683 O O . ASP A 1 88 ? -8.774 -2.517 4.819 1.00 96.12 88 ASP A O 1
ATOM 687 N N . THR A 1 89 ? -10.086 -0.676 4.688 1.00 95.06 89 THR A N 1
ATOM 688 C CA . THR A 1 89 ? -9.026 0.300 4.917 1.00 95.06 89 THR A CA 1
ATOM 689 C C . THR A 1 89 ? -8.404 0.098 6.297 1.00 95.06 89 THR A C 1
ATOM 691 O O . THR A 1 89 ? -9.086 0.141 7.321 1.00 95.06 89 THR A O 1
ATOM 694 N N . LEU A 1 90 ? -7.086 -0.083 6.328 1.00 96.81 90 LEU A N 1
ATOM 695 C CA . LEU A 1 90 ? -6.308 -0.198 7.558 1.00 96.81 90 LEU A CA 1
ATOM 696 C C . LEU A 1 90 ? -5.837 1.183 8.048 1.00 96.81 90 LEU A C 1
ATOM 698 O O . LEU A 1 90 ? -5.658 2.094 7.236 1.00 96.81 90 LEU A O 1
ATOM 702 N N . PRO A 1 91 ? -5.553 1.351 9.354 1.00 95.38 91 PRO A N 1
ATOM 703 C CA . PRO A 1 91 ? -4.905 2.558 9.854 1.00 95.38 91 PRO A CA 1
ATOM 704 C C . PRO A 1 91 ? -3.568 2.809 9.151 1.00 95.38 91 PRO A C 1
ATOM 706 O O . PRO A 1 91 ? -2.778 1.881 8.951 1.00 95.38 91 PRO A O 1
ATOM 709 N N . ILE A 1 92 ? -3.264 4.075 8.847 1.00 94.75 92 ILE A N 1
ATOM 710 C CA . ILE A 1 92 ? -2.021 4.447 8.151 1.00 94.75 92 ILE A CA 1
ATOM 711 C C . ILE A 1 92 ? -0.762 3.983 8.903 1.00 94.75 92 ILE A C 1
ATOM 713 O O . ILE A 1 92 ? 0.213 3.574 8.279 1.00 94.75 92 ILE A O 1
ATOM 717 N N . ALA A 1 93 ? -0.813 3.950 10.241 1.00 94.31 93 ALA A N 1
ATOM 718 C CA . ALA A 1 93 ? 0.267 3.466 11.105 1.00 94.31 93 ALA A CA 1
ATOM 719 C C . ALA A 1 93 ? 0.595 1.969 10.932 1.00 94.31 93 ALA A C 1
ATOM 721 O O . ALA A 1 93 ? 1.645 1.523 11.384 1.00 94.31 93 ALA A O 1
ATOM 722 N N . VAL A 1 94 ? -0.287 1.201 10.287 1.00 97.06 94 VAL A N 1
ATOM 723 C CA . VAL A 1 94 ? -0.077 -0.212 9.936 1.00 97.06 94 VAL A CA 1
ATOM 724 C C . VAL A 1 94 ? 0.195 -0.350 8.443 1.00 97.06 94 VAL A C 1
ATOM 726 O O . VAL A 1 94 ? 1.138 -1.029 8.042 1.00 97.06 94 VAL A O 1
ATOM 729 N N . TYR A 1 95 ? -0.618 0.302 7.611 1.00 97.19 95 TYR A N 1
ATOM 730 C CA . TYR A 1 95 ? -0.563 0.092 6.170 1.00 97.19 95 TYR A CA 1
ATOM 731 C C . TYR A 1 95 ? 0.675 0.709 5.511 1.00 97.19 95 TYR A C 1
ATOM 733 O O . TYR A 1 95 ? 1.297 0.061 4.674 1.00 97.19 95 TYR A O 1
ATOM 741 N N . ALA A 1 96 ? 1.081 1.921 5.900 1.00 95.06 96 ALA A N 1
ATOM 742 C CA . ALA A 1 96 ? 2.247 2.550 5.285 1.00 95.06 96 ALA A CA 1
ATOM 743 C C . ALA A 1 96 ? 3.562 1.799 5.578 1.00 95.06 96 ALA A C 1
ATOM 745 O O . ALA A 1 96 ? 4.295 1.541 4.624 1.00 95.06 96 ALA A O 1
ATOM 746 N N . PRO A 1 97 ? 3.853 1.352 6.821 1.00 94.31 97 PRO A N 1
ATOM 747 C CA . PRO A 1 97 ? 5.003 0.480 7.071 1.00 94.31 97 PRO A CA 1
ATOM 748 C C . PRO A 1 97 ? 4.956 -0.817 6.253 1.00 94.31 97 PRO A C 1
ATOM 750 O O . PRO A 1 97 ? 5.962 -1.204 5.662 1.00 94.31 97 PRO A O 1
ATOM 753 N N . TYR A 1 98 ? 3.784 -1.455 6.152 1.00 96.44 98 TYR A N 1
ATOM 754 C CA . TYR A 1 98 ? 3.598 -2.631 5.297 1.00 96.44 98 TYR A CA 1
ATOM 755 C C . TYR A 1 98 ? 3.948 -2.335 3.828 1.00 96.44 98 TYR A C 1
ATOM 757 O O . TYR A 1 98 ? 4.707 -3.087 3.218 1.00 96.44 98 TYR A O 1
ATOM 765 N N . ALA A 1 99 ? 3.435 -1.238 3.266 1.00 96.56 99 ALA A N 1
ATOM 766 C CA . ALA A 1 99 ? 3.666 -0.863 1.873 1.00 96.56 99 ALA A CA 1
ATOM 767 C C . ALA A 1 99 ? 5.143 -0.534 1.591 1.00 96.56 99 ALA A C 1
ATOM 769 O O . ALA A 1 99 ? 5.688 -0.987 0.583 1.00 96.56 99 ALA A O 1
ATOM 770 N N . SER A 1 100 ? 5.813 0.191 2.494 1.00 94.00 100 SER A N 1
ATOM 771 C CA . SER A 1 100 ? 7.243 0.496 2.370 1.00 94.00 100 SER A CA 1
ATOM 772 C C . SER A 1 100 ? 8.111 -0.762 2.441 1.00 94.00 100 SER A C 1
ATOM 774 O O . SER A 1 100 ? 8.977 -0.946 1.591 1.00 94.00 100 SER A O 1
ATOM 776 N N . GLU A 1 101 ? 7.851 -1.670 3.384 1.00 94.12 101 GLU A N 1
ATOM 777 C CA . GLU A 1 101 ? 8.598 -2.932 3.499 1.00 94.12 101 GLU A CA 1
ATOM 778 C C . GLU A 1 101 ? 8.336 -3.863 2.304 1.00 94.12 101 GLU A C 1
ATOM 780 O O . GLU A 1 101 ? 9.260 -4.475 1.767 1.00 94.12 101 GLU A O 1
ATOM 785 N N . LYS A 1 102 ? 7.089 -3.926 1.819 1.00 95.25 102 LYS A N 1
ATOM 786 C CA . LYS A 1 102 ? 6.729 -4.638 0.582 1.00 95.25 102 LYS A CA 1
ATOM 787 C C . LYS A 1 102 ? 7.544 -4.128 -0.611 1.00 95.25 102 LYS A C 1
ATOM 789 O O . LYS A 1 102 ? 8.070 -4.931 -1.379 1.00 95.25 102 LYS A O 1
ATOM 794 N N . CYS A 1 103 ? 7.680 -2.809 -0.737 1.00 94.88 103 CYS A N 1
ATOM 795 C CA . CYS A 1 103 ? 8.486 -2.180 -1.777 1.00 94.88 103 CYS A CA 1
ATOM 796 C C . CYS A 1 103 ? 9.972 -2.525 -1.651 1.00 94.88 103 CYS A C 1
ATOM 798 O O . CYS A 1 103 ? 10.583 -2.915 -2.642 1.00 94.88 103 CYS A O 1
ATOM 800 N N . LEU A 1 104 ? 10.543 -2.462 -0.445 1.00 92.50 104 LEU A N 1
ATOM 801 C CA . LEU A 1 104 ? 11.949 -2.816 -0.234 1.00 92.50 104 LEU A CA 1
ATOM 802 C C . LEU A 1 104 ? 12.229 -4.265 -0.612 1.00 92.50 104 LEU A C 1
ATOM 804 O O . LEU A 1 104 ? 13.207 -4.552 -1.294 1.00 92.50 104 LEU A O 1
ATOM 808 N N . ARG A 1 105 ? 11.323 -5.181 -0.264 1.00 92.44 105 ARG A N 1
ATOM 809 C CA . ARG A 1 105 ? 11.446 -6.576 -0.693 1.00 92.44 105 ARG A CA 1
ATOM 810 C C . ARG A 1 105 ? 11.392 -6.729 -2.208 1.00 92.44 105 ARG A C 1
ATOM 812 O O . ARG A 1 105 ? 12.164 -7.523 -2.731 1.00 92.44 105 ARG A O 1
ATOM 819 N N . ARG A 1 106 ? 10.540 -5.968 -2.908 1.00 90.06 106 ARG A N 1
ATOM 820 C CA . ARG A 1 106 ? 10.512 -5.949 -4.382 1.00 90.06 106 ARG A CA 1
ATOM 821 C C . ARG A 1 106 ? 11.864 -5.527 -4.949 1.00 90.06 106 ARG A C 1
ATOM 823 O O . ARG A 1 106 ? 12.394 -6.228 -5.802 1.00 90.06 106 ARG A O 1
ATOM 830 N N . VAL A 1 107 ? 12.411 -4.417 -4.453 1.00 90.06 107 VAL A N 1
ATOM 831 C CA . VAL A 1 107 ? 13.714 -3.881 -4.883 1.00 90.06 107 VAL A CA 1
ATOM 832 C C . VAL A 1 107 ? 14.838 -4.888 -4.624 1.00 90.06 107 VAL A C 1
ATOM 834 O O . VAL A 1 107 ? 15.698 -5.082 -5.476 1.00 90.06 107 VAL A O 1
ATOM 837 N N . ASP A 1 108 ? 14.785 -5.590 -3.494 1.00 90.00 108 ASP A N 1
ATOM 838 C CA . ASP A 1 108 ? 15.755 -6.625 -3.125 1.00 90.00 108 ASP A CA 1
ATOM 839 C C . ASP A 1 108 ? 15.546 -7.968 -3.859 1.00 90.00 108 ASP A C 1
ATOM 841 O O . ASP A 1 108 ? 16.236 -8.944 -3.557 1.00 90.00 108 ASP A O 1
ATOM 845 N N . GLY A 1 109 ? 14.558 -8.081 -4.757 1.00 88.75 109 GLY A N 1
ATOM 846 C CA . GLY A 1 109 ? 14.202 -9.346 -5.414 1.00 88.75 109 GLY A CA 1
ATOM 847 C C . GLY A 1 109 ? 13.714 -10.430 -4.443 1.00 88.75 109 GLY A C 1
ATOM 848 O O . GLY A 1 109 ? 13.740 -11.622 -4.752 1.00 88.75 109 GLY A O 1
ATOM 849 N N . LYS A 1 110 ? 13.287 -10.036 -3.240 1.00 91.12 110 LYS A N 1
ATOM 850 C CA . LYS A 1 110 ? 12.771 -10.934 -2.209 1.00 91.12 110 LYS A CA 1
ATOM 851 C C . LYS A 1 110 ? 11.301 -11.250 -2.475 1.00 91.12 110 LYS A C 1
ATOM 853 O O . LYS A 1 110 ? 10.545 -10.393 -2.933 1.00 91.12 110 LYS A O 1
ATOM 858 N N . PRO A 1 111 ? 10.843 -12.458 -2.117 1.00 90.81 111 PRO A N 1
ATOM 859 C CA . PRO A 1 111 ? 9.457 -12.827 -2.335 1.00 90.81 111 PRO A CA 1
ATOM 860 C C . PRO A 1 111 ? 8.525 -11.983 -1.461 1.00 90.81 111 PRO A C 1
ATOM 862 O O . PRO A 1 111 ? 8.882 -11.586 -0.346 1.00 90.81 111 PRO A O 1
ATOM 865 N N . ILE A 1 112 ? 7.323 -11.726 -1.972 1.00 91.25 112 ILE A N 1
ATOM 866 C CA . ILE A 1 112 ? 6.303 -10.894 -1.331 1.00 91.25 112 ILE A CA 1
ATOM 867 C C . ILE A 1 112 ? 5.062 -11.745 -1.089 1.00 91.25 112 ILE A C 1
ATOM 869 O O . ILE A 1 112 ? 4.528 -12.370 -2.006 1.00 91.25 112 ILE A O 1
ATOM 873 N N . LYS A 1 113 ? 4.577 -11.750 0.155 1.00 90.88 113 LYS A N 1
ATOM 874 C CA . LYS A 1 113 ? 3.310 -12.395 0.501 1.00 90.88 113 LYS A CA 1
ATOM 875 C C . LYS A 1 113 ? 2.148 -11.681 -0.217 1.00 90.88 113 LYS A C 1
ATOM 877 O O . LYS A 1 113 ? 2.025 -10.465 -0.070 1.00 90.88 113 LYS A O 1
ATOM 882 N N . PRO A 1 114 ? 1.242 -12.409 -0.901 1.00 93.38 114 PRO A N 1
ATOM 883 C CA . PRO A 1 114 ? 0.046 -11.813 -1.496 1.00 93.38 114 PRO A CA 1
ATOM 884 C C . PRO A 1 114 ? -0.808 -11.076 -0.461 1.00 93.38 114 PRO A C 1
ATOM 886 O O . PRO A 1 114 ? -1.063 -11.617 0.621 1.00 93.38 114 PRO A O 1
ATOM 889 N N . TYR A 1 115 ? -1.324 -9.893 -0.810 1.00 96.12 115 TYR A N 1
ATOM 890 C CA . TYR A 1 115 ? -2.057 -9.046 0.136 1.00 96.12 115 TYR A CA 1
ATOM 891 C C . TYR A 1 115 ? -3.244 -9.752 0.793 1.00 96.12 115 TYR A C 1
ATOM 893 O O . TYR A 1 115 ? -3.409 -9.665 2.004 1.00 96.12 115 TYR A O 1
ATOM 901 N N . ARG A 1 116 ? -3.994 -10.572 0.044 1.00 96.25 116 ARG A N 1
ATOM 902 C CA . ARG A 1 116 ? -5.099 -11.390 0.578 1.00 96.25 116 ARG A CA 1
ATOM 903 C C . ARG A 1 116 ? -4.709 -12.224 1.806 1.00 96.25 116 ARG A C 1
ATOM 905 O O . ARG A 1 116 ? -5.535 -12.461 2.680 1.00 96.25 116 ARG A O 1
ATOM 912 N N . LYS A 1 117 ? -3.461 -12.703 1.863 1.00 95.88 117 LYS A N 1
ATOM 913 C CA . LYS A 1 117 ? -2.926 -13.471 2.999 1.00 95.88 117 LYS A CA 1
ATOM 914 C C . LYS A 1 117 ? -2.353 -12.565 4.093 1.00 95.88 117 LYS A C 1
ATOM 916 O O . LYS A 1 117 ? -2.361 -12.951 5.257 1.00 95.88 117 LYS A O 1
ATOM 921 N N . ALA A 1 118 ? -1.839 -11.391 3.728 1.00 96.94 118 ALA A N 1
ATOM 922 C CA . ALA A 1 118 ? -1.290 -10.415 4.666 1.00 96.94 118 ALA A CA 1
ATOM 923 C C . ALA A 1 118 ? -2.389 -9.644 5.421 1.00 96.94 118 ALA A C 1
ATOM 925 O O . ALA A 1 118 ? -2.256 -9.414 6.621 1.00 96.94 118 ALA A O 1
ATOM 926 N N . HIS A 1 119 ? -3.488 -9.284 4.752 1.00 97.81 119 HIS A N 1
ATOM 927 C CA . HIS A 1 119 ? -4.533 -8.393 5.267 1.00 97.81 119 HIS A CA 1
ATOM 928 C C . HIS A 1 119 ? -5.131 -8.841 6.610 1.00 97.81 119 HIS A C 1
ATOM 930 O O . HIS A 1 119 ? -5.119 -8.024 7.533 1.00 97.81 119 HIS A O 1
ATOM 936 N N . PRO A 1 120 ? -5.509 -10.120 6.828 1.00 97.75 120 PRO A N 1
ATOM 937 C CA . PRO A 1 120 ? -6.005 -10.557 8.135 1.00 97.75 120 PRO A CA 1
ATOM 938 C C . PRO A 1 120 ? -4.976 -10.402 9.263 1.00 97.75 120 PRO A C 1
ATOM 940 O O . PRO A 1 120 ? -5.344 -10.144 10.407 1.00 97.75 120 PRO A O 1
ATOM 943 N N . GLN A 1 121 ? -3.681 -10.547 8.960 1.00 97.75 121 GLN A N 1
ATOM 944 C CA . GLN A 1 121 ? -2.603 -10.362 9.936 1.00 97.75 121 GLN A CA 1
ATOM 945 C C . GLN A 1 121 ? -2.393 -8.873 10.238 1.00 97.75 121 GLN A C 1
ATOM 947 O O . GLN A 1 121 ? -2.260 -8.490 11.399 1.00 97.75 121 GLN A O 1
ATOM 952 N N . LEU A 1 122 ? -2.459 -8.017 9.215 1.00 97.88 122 LEU A N 1
ATOM 953 C CA . LEU A 1 122 ? -2.400 -6.562 9.376 1.00 97.88 122 LEU A CA 1
ATOM 954 C C . LEU A 1 122 ? -3.589 -6.023 10.184 1.00 97.88 122 LEU A C 1
ATOM 956 O O . LEU A 1 122 ? -3.412 -5.132 11.014 1.00 97.88 122 LEU A O 1
ATOM 960 N N . GLN A 1 123 ? -4.783 -6.602 10.028 1.00 98.25 123 GLN A N 1
ATOM 961 C CA . GLN A 1 123 ? -5.929 -6.293 10.887 1.00 98.25 123 GLN A CA 1
ATOM 962 C C . GLN A 1 123 ? -5.655 -6.631 12.361 1.00 98.25 123 GLN A C 1
ATOM 964 O O . GLN A 1 123 ? -6.128 -5.915 13.240 1.00 98.25 123 GLN A O 1
ATOM 969 N N . GLN A 1 124 ? -4.874 -7.679 12.662 1.00 97.94 124 GLN A N 1
ATOM 970 C CA . GLN A 1 124 ? -4.438 -7.934 14.042 1.00 97.94 124 GLN A CA 1
ATOM 971 C C . GLN A 1 124 ? -3.416 -6.895 14.510 1.00 97.94 124 GLN A C 1
ATOM 973 O O . GLN A 1 124 ? -3.528 -6.411 15.635 1.00 97.94 124 GLN A O 1
ATOM 978 N N . CYS A 1 125 ? -2.470 -6.495 13.652 1.00 97.75 125 CYS A N 1
ATOM 979 C CA . CYS A 1 125 ? -1.524 -5.422 13.974 1.00 97.75 125 CYS A CA 1
ATOM 980 C C . CYS A 1 125 ? -2.246 -4.115 14.338 1.00 97.75 125 CYS A C 1
ATOM 982 O O . CYS A 1 125 ? -1.841 -3.430 15.274 1.00 97.75 125 CYS A O 1
ATOM 984 N N . ALA A 1 126 ? -3.357 -3.807 13.662 1.00 97.06 126 ALA A N 1
ATOM 985 C CA . ALA A 1 126 ? -4.179 -2.626 13.925 1.00 97.06 126 ALA A CA 1
ATOM 986 C C . ALA A 1 126 ? -4.881 -2.622 15.296 1.00 97.06 126 ALA A C 1
ATOM 988 O O . ALA A 1 126 ? -5.327 -1.567 15.737 1.00 97.06 126 ALA A O 1
ATOM 989 N N . LYS A 1 127 ? -4.971 -3.768 15.985 1.00 97.38 127 LYS A N 1
ATOM 990 C CA . LYS A 1 127 ? -5.554 -3.867 17.337 1.00 97.38 127 LYS A CA 1
ATOM 991 C C . LYS A 1 127 ? -4.558 -3.536 18.448 1.00 97.38 127 LYS A C 1
ATOM 993 O O . LYS A 1 127 ? -4.957 -3.390 19.602 1.00 97.38 127 LYS A O 1
ATOM 998 N N . LEU A 1 128 ? -3.266 -3.463 18.130 1.00 96.56 128 LEU A N 1
ATOM 999 C CA . LEU A 1 128 ? -2.242 -3.059 19.089 1.00 96.56 128 LEU A CA 1
ATOM 1000 C C . LEU A 1 128 ? -2.453 -1.590 19.463 1.00 96.56 128 LEU A C 1
ATOM 1002 O O . LEU A 1 128 ? -2.920 -0.809 18.652 1.00 96.56 128 LEU A O 1
ATOM 1006 N N . THR A 1 129 ? -2.109 -1.183 20.682 1.00 92.56 129 THR A N 1
ATOM 1007 C CA . THR A 1 129 ? -2.363 0.197 21.147 1.00 92.56 129 THR A CA 1
ATOM 1008 C C . THR A 1 129 ? -1.154 1.119 21.014 1.00 92.56 129 THR A C 1
ATOM 1010 O O . THR A 1 129 ? -1.291 2.337 21.066 1.00 92.56 129 THR A O 1
ATOM 1013 N N . ARG A 1 130 ? 0.049 0.557 20.845 1.00 94.38 130 ARG A N 1
ATOM 1014 C CA . ARG A 1 130 ? 1.303 1.317 20.744 1.00 94.38 130 ARG A CA 1
ATOM 1015 C C . ARG A 1 130 ? 1.758 1.395 19.293 1.00 94.38 130 ARG A C 1
ATOM 1017 O O . ARG A 1 130 ? 1.987 0.356 18.679 1.00 94.38 130 ARG A O 1
ATOM 1024 N N . SER A 1 131 ? 2.011 2.604 18.792 1.00 90.94 131 SER A N 1
ATOM 1025 C CA . SER A 1 131 ? 2.442 2.833 17.402 1.00 90.94 131 SER A CA 1
ATOM 1026 C C . SER A 1 131 ? 3.696 2.043 17.021 1.00 90.94 131 SER A C 1
ATOM 1028 O O . SER A 1 131 ? 3.756 1.475 15.937 1.00 90.94 131 SER A O 1
ATOM 1030 N N . LYS A 1 132 ? 4.675 1.931 17.933 1.00 93.69 132 LYS A N 1
ATOM 1031 C CA . LYS A 1 132 ? 5.878 1.114 17.707 1.00 93.69 132 LYS A CA 1
ATOM 1032 C C . LYS A 1 132 ? 5.538 -0.367 17.491 1.00 93.69 132 LYS A C 1
ATOM 1034 O O . LYS A 1 132 ? 6.051 -0.974 16.562 1.00 93.69 132 LYS A O 1
ATOM 1039 N N . ALA A 1 133 ? 4.635 -0.919 18.302 1.00 95.56 133 ALA A N 1
ATOM 1040 C CA . ALA A 1 133 ? 4.222 -2.316 18.187 1.00 95.56 133 ALA A CA 1
ATOM 1041 C C . ALA A 1 133 ? 3.410 -2.571 16.904 1.00 95.56 133 ALA A C 1
ATOM 1043 O O . ALA A 1 133 ? 3.593 -3.601 16.261 1.00 95.56 133 ALA A O 1
ATOM 1044 N N . MET A 1 134 ? 2.552 -1.623 16.499 1.00 95.56 134 MET A N 1
ATOM 1045 C CA . MET A 1 134 ? 1.851 -1.680 15.207 1.00 95.56 134 MET A CA 1
ATOM 1046 C C . MET A 1 134 ? 2.839 -1.754 14.036 1.00 95.56 134 MET A C 1
ATOM 1048 O O . MET A 1 134 ? 2.690 -2.607 13.163 1.00 95.56 134 MET A O 1
ATOM 1052 N N . LEU A 1 135 ? 3.852 -0.883 14.045 1.00 93.31 135 LEU A N 1
ATOM 1053 C CA . LEU A 1 135 ? 4.877 -0.796 13.007 1.00 93.31 135 LEU A CA 1
ATOM 1054 C C . LEU A 1 135 ? 5.721 -2.076 12.924 1.00 93.31 135 LEU A C 1
ATOM 1056 O O . LEU A 1 135 ? 5.852 -2.650 11.846 1.00 93.31 135 LEU A O 1
ATOM 1060 N N . GLU A 1 136 ? 6.230 -2.568 14.056 1.00 94.50 136 GLU A N 1
ATOM 1061 C CA . GLU A 1 136 ? 7.004 -3.819 14.115 1.00 94.50 136 GLU A CA 1
ATOM 1062 C C . GLU A 1 136 ? 6.176 -5.021 13.632 1.00 94.50 136 GLU A C 1
ATOM 1064 O O . GLU A 1 136 ? 6.666 -5.852 12.866 1.00 94.50 136 GLU A O 1
ATOM 1069 N N . CYS A 1 137 ? 4.897 -5.083 14.017 1.00 96.94 137 CYS A N 1
ATOM 1070 C CA . CYS A 1 137 ? 3.973 -6.113 13.549 1.00 96.94 137 CYS A CA 1
ATOM 1071 C C . CYS A 1 137 ? 3.761 -6.042 12.030 1.00 96.94 137 CYS A C 1
ATOM 1073 O O . CYS A 1 137 ? 3.864 -7.061 11.347 1.00 96.94 137 CYS A O 1
ATOM 1075 N N . ALA A 1 138 ? 3.514 -4.847 11.484 1.00 96.06 138 ALA A N 1
ATOM 1076 C CA . ALA A 1 138 ? 3.302 -4.647 10.053 1.00 96.06 138 ALA A CA 1
ATOM 1077 C C . ALA A 1 138 ? 4.519 -5.082 9.216 1.00 96.06 138 ALA A C 1
ATOM 1079 O O . ALA A 1 138 ? 4.348 -5.777 8.214 1.00 96.06 138 ALA A O 1
ATOM 1080 N N . PHE A 1 139 ? 5.740 -4.757 9.656 1.00 93.69 139 PHE A N 1
ATOM 1081 C CA . PHE A 1 139 ? 6.971 -5.233 9.014 1.00 93.69 139 PHE A CA 1
ATOM 1082 C C . PHE A 1 139 ? 7.115 -6.758 9.080 1.00 93.69 139 PHE A C 1
ATOM 1084 O O . PHE A 1 139 ? 7.477 -7.400 8.091 1.00 93.69 139 PHE A O 1
ATOM 1091 N N . ALA A 1 140 ? 6.789 -7.372 10.219 1.00 94.06 140 ALA A N 1
ATOM 1092 C CA . ALA A 1 140 ? 6.873 -8.821 10.375 1.00 94.06 140 ALA A CA 1
ATOM 1093 C C . ALA A 1 140 ? 5.928 -9.576 9.421 1.00 94.06 140 ALA A C 1
ATOM 1095 O O . ALA A 1 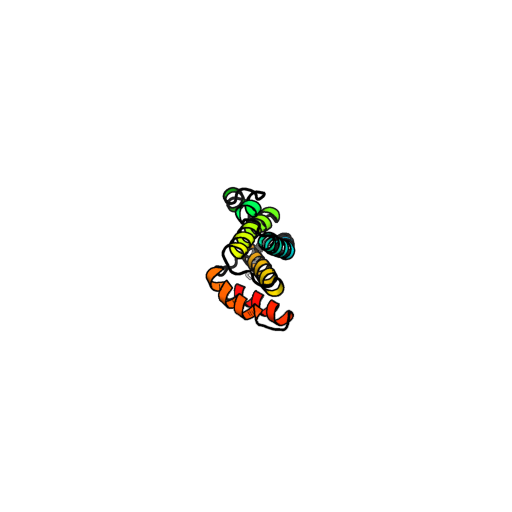140 ? 6.298 -10.627 8.898 1.00 94.06 140 ALA A O 1
ATOM 1096 N N . VAL A 1 141 ? 4.734 -9.037 9.144 1.00 95.19 141 VAL A N 1
ATOM 1097 C CA . VAL A 1 141 ? 3.751 -9.664 8.240 1.00 95.19 141 VAL A CA 1
ATOM 1098 C C . VAL A 1 141 ? 4.307 -9.874 6.830 1.00 95.19 141 VAL A C 1
ATOM 1100 O O . VAL A 1 141 ? 4.072 -10.933 6.232 1.00 95.19 141 VAL A O 1
ATOM 1103 N N . VAL A 1 142 ? 5.054 -8.895 6.309 1.00 88.81 142 VAL A N 1
ATOM 1104 C CA . VAL A 1 142 ? 5.670 -8.964 4.974 1.00 88.81 142 VAL A CA 1
ATOM 1105 C C . VAL A 1 142 ? 6.775 -10.027 4.935 1.00 88.81 142 VAL A C 1
ATOM 1107 O O . VAL A 1 142 ? 6.926 -10.733 3.940 1.00 88.81 142 VAL A O 1
ATOM 1110 N N . ASN A 1 143 ? 7.521 -10.171 6.032 1.00 81.06 143 ASN A N 1
ATOM 1111 C CA . ASN A 1 143 ? 8.689 -11.048 6.130 1.00 81.06 143 ASN A CA 1
ATOM 1112 C C . ASN A 1 143 ? 8.359 -12.540 6.324 1.00 81.06 143 ASN A C 1
ATOM 1114 O O . ASN A 1 143 ? 9.223 -13.390 6.122 1.00 81.06 143 ASN A O 1
ATOM 1118 N N . GLN A 1 144 ? 7.117 -12.872 6.668 1.00 77.00 144 GLN A N 1
ATOM 1119 C CA . GLN A 1 144 ? 6.629 -14.247 6.798 1.00 77.00 144 GLN A CA 1
ATOM 1120 C C . GLN A 1 144 ? 6.198 -14.809 5.433 1.00 77.00 144 GLN A C 1
ATOM 1122 O O . GLN A 1 144 ? 4.998 -14.900 5.174 1.00 77.00 144 GLN A O 1
ATOM 1127 N N . VAL A 1 145 ? 7.137 -15.117 4.541 1.00 61.06 145 VAL A N 1
ATOM 1128 C CA . VAL A 1 145 ? 6.832 -15.697 3.216 1.00 61.06 145 VAL A CA 1
ATOM 1129 C C . VAL A 1 145 ? 6.766 -17.214 3.287 1.00 61.06 145 VAL A C 1
ATOM 1131 O O . VAL A 1 145 ? 7.703 -17.801 3.867 1.00 61.06 145 VAL A O 1
#

Foldseek 3Di:
DDDDDDPPDPPPPPPPPDPPPDLLLVLLLCVLVLLVVLLVCVVVVHDLCVQCVVADDLVVLVPDDCLHSVSLNRNLSVVSSCLCHVDPHAPSLQVSLLSSLQSVCVNVVHDWDPVVQLVVQLVVLSPDDDSVSSNVSSNVSGVPD